Protein AF-A0A8B7IHW3-F1 (afdb_monomer_lite)

Radius of gyration: 28.93 Å; chains: 1; bounding box: 68×34×78 Å

pLDDT: mean 75.65, std 14.18, range [45.19, 97.25]

Structure (mmCIF, N/CA/C/O backbone):
data_AF-A0A8B7IHW3-F1
#
_entry.id   AF-A0A8B7IHW3-F1
#
loop_
_atom_site.group_PDB
_atom_site.id
_atom_site.type_symbol
_atom_site.label_atom_id
_atom_site.label_alt_id
_atom_site.label_comp_id
_atom_site.label_asym_id
_atom_si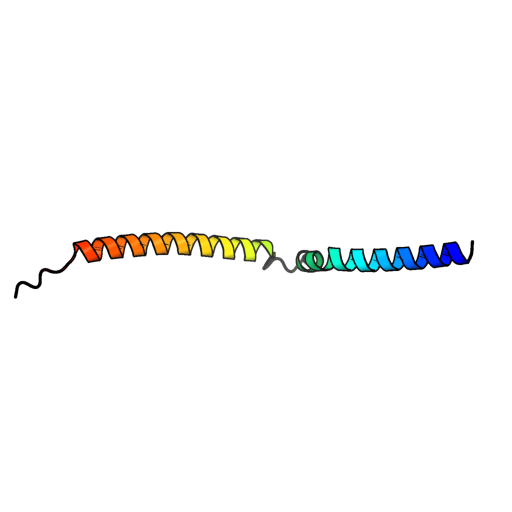te.label_entity_id
_atom_site.label_seq_id
_atom_site.pdbx_PDB_ins_code
_atom_site.Cartn_x
_atom_site.Cartn_y
_atom_site.Cartn_z
_atom_site.occupancy
_atom_site.B_iso_or_equiv
_atom_site.auth_seq_id
_atom_site.auth_comp_id
_atom_site.auth_asym_id
_atom_site.auth_atom_id
_atom_site.pdbx_PDB_model_num
ATOM 1 N N . MET A 1 1 ? 24.504 -2.667 -37.274 1.00 69.19 1 MET A N 1
ATOM 2 C CA . MET A 1 1 ? 24.706 -1.338 -36.657 1.00 69.19 1 MET A CA 1
ATOM 3 C C . MET A 1 1 ? 23.464 -0.442 -36.657 1.00 69.19 1 MET A C 1
ATOM 5 O O . MET A 1 1 ? 22.970 -0.179 -35.576 1.00 69.19 1 MET A O 1
ATOM 9 N N . LYS A 1 2 ? 22.904 0.016 -37.795 1.00 86.81 2 LYS A N 1
ATOM 10 C CA . LYS A 1 2 ? 21.701 0.892 -37.767 1.00 86.81 2 LYS A CA 1
ATOM 11 C C . LYS A 1 2 ? 20.462 0.230 -37.143 1.00 86.81 2 LYS A C 1
ATOM 13 O O . LYS A 1 2 ? 19.779 0.867 -36.351 1.00 86.81 2 LYS A O 1
ATOM 18 N N . GLU A 1 3 ? 20.209 -1.039 -37.462 1.00 90.12 3 GLU A N 1
ATOM 19 C CA . GLU A 1 3 ? 19.059 -1.766 -36.903 1.00 90.12 3 GLU A CA 1
ATOM 20 C C . GLU A 1 3 ? 19.258 -2.117 -35.423 1.00 90.12 3 GLU A C 1
ATOM 22 O O . GLU A 1 3 ? 18.353 -1.939 -34.621 1.00 90.12 3 GLU A O 1
ATOM 27 N N . GLU A 1 4 ? 20.474 -2.503 -35.031 1.00 92.31 4 GLU A N 1
ATOM 28 C CA . GLU A 1 4 ? 20.829 -2.750 -33.623 1.00 92.31 4 GLU A CA 1
ATOM 29 C C . GLU A 1 4 ? 20.708 -1.481 -32.771 1.00 92.31 4 GLU A C 1
ATOM 31 O O . GLU A 1 4 ? 20.265 -1.534 -31.630 1.00 92.31 4 GLU A O 1
ATOM 36 N N . MET A 1 5 ? 21.064 -0.320 -33.328 1.00 93.94 5 MET A N 1
ATOM 37 C CA . MET A 1 5 ? 20.937 0.964 -32.639 1.00 93.94 5 MET A CA 1
ATOM 38 C C . MET A 1 5 ? 19.467 1.373 -32.469 1.00 93.94 5 MET A C 1
ATOM 40 O O . MET A 1 5 ? 19.099 1.967 -31.456 1.00 93.94 5 MET A O 1
ATOM 44 N N . LYS A 1 6 ? 18.615 1.022 -33.438 1.00 93.75 6 LYS A N 1
ATOM 45 C CA . LYS A 1 6 ? 17.163 1.212 -33.365 1.00 93.75 6 LYS A CA 1
ATOM 46 C C . LYS A 1 6 ? 16.519 0.266 -32.347 1.00 93.75 6 LYS A C 1
ATOM 48 O O . LYS A 1 6 ? 15.716 0.725 -31.541 1.00 93.75 6 LYS A O 1
ATOM 53 N N . ASP A 1 7 ? 16.903 -1.010 -32.335 1.00 95.69 7 ASP A N 1
ATOM 54 C CA . ASP A 1 7 ? 16.464 -1.977 -31.319 1.00 95.69 7 ASP A CA 1
ATOM 55 C C . ASP A 1 7 ? 16.861 -1.525 -29.909 1.00 95.69 7 ASP A C 1
ATOM 57 O O . ASP A 1 7 ? 16.025 -1.461 -29.007 1.00 95.69 7 ASP A O 1
ATOM 61 N N . LEU A 1 8 ? 18.118 -1.107 -29.737 1.00 96.12 8 LEU A N 1
ATOM 62 C CA . LEU A 1 8 ? 18.618 -0.609 -28.462 1.00 96.12 8 LEU A CA 1
ATOM 63 C C . LEU A 1 8 ? 17.823 0.609 -27.980 1.00 96.12 8 LEU A C 1
ATOM 65 O O . LEU A 1 8 ? 17.443 0.658 -26.813 1.00 96.12 8 LEU A O 1
ATOM 69 N N . LYS A 1 9 ? 17.519 1.558 -28.874 1.00 95.19 9 LYS A N 1
ATOM 70 C CA . LYS A 1 9 ? 16.708 2.735 -28.542 1.00 95.19 9 LYS A CA 1
ATOM 71 C C . LYS A 1 9 ? 15.312 2.344 -28.052 1.00 95.19 9 LYS A C 1
ATOM 73 O O . LYS A 1 9 ? 14.889 2.822 -27.005 1.00 95.19 9 LYS A O 1
ATOM 78 N N . ASN A 1 10 ? 14.638 1.438 -28.759 1.00 96.75 10 ASN A N 1
ATOM 79 C CA . ASN A 1 10 ? 13.306 0.967 -28.371 1.00 96.75 10 ASN A CA 1
ATOM 80 C C . ASN A 1 10 ? 13.329 0.278 -26.998 1.00 96.75 10 ASN A C 1
ATOM 82 O O . ASN A 1 10 ? 12.416 0.438 -26.190 1.00 96.75 10 ASN A O 1
ATOM 86 N N . ARG A 1 11 ? 14.389 -0.486 -26.714 1.00 97.25 11 ARG A N 1
ATOM 87 C CA . ARG A 1 11 ? 14.562 -1.168 -25.427 1.00 97.25 11 ARG A CA 1
ATOM 88 C C . ARG A 1 11 ? 14.827 -0.196 -24.284 1.00 97.25 11 ARG A C 1
ATOM 90 O O . ARG A 1 11 ? 14.305 -0.420 -23.197 1.00 97.25 11 ARG A O 1
ATOM 97 N N . VAL A 1 12 ? 15.607 0.857 -24.522 1.00 97.25 12 VAL A N 1
ATOM 98 C CA . VAL A 1 12 ? 15.843 1.926 -23.541 1.00 97.25 12 VAL A CA 1
ATOM 99 C C . VAL A 1 12 ? 14.547 2.675 -23.248 1.00 97.25 12 VAL A C 1
ATOM 101 O O . VAL A 1 12 ? 14.190 2.815 -22.086 1.00 97.25 12 VAL A O 1
ATOM 104 N N . GLU A 1 13 ? 13.786 3.048 -24.275 1.00 97.19 13 GLU A N 1
ATOM 105 C CA . GLU A 1 13 ? 12.502 3.742 -24.114 1.00 97.19 13 GLU A CA 1
ATOM 106 C C . GLU A 1 13 ? 11.485 2.897 -23.326 1.00 97.19 13 GLU A C 1
ATOM 108 O O . GLU A 1 13 ? 10.843 3.378 -22.392 1.00 97.19 13 GLU A O 1
ATOM 113 N N . ALA A 1 14 ? 11.398 1.595 -23.614 1.00 96.81 14 ALA A N 1
ATOM 114 C CA . ALA A 1 14 ? 10.564 0.677 -22.840 1.00 96.81 14 ALA A CA 1
ATOM 115 C C . ALA A 1 14 ? 11.031 0.536 -21.379 1.00 96.81 14 ALA A C 1
ATOM 117 O O . ALA A 1 14 ? 10.218 0.305 -20.480 1.00 96.81 14 ALA A O 1
ATOM 118 N N . LEU A 1 15 ? 12.338 0.643 -21.131 1.00 97.12 15 LEU A N 1
ATOM 119 C CA . LEU A 1 15 ? 12.902 0.580 -19.787 1.00 97.12 15 LEU A CA 1
ATOM 120 C C . LEU A 1 15 ? 12.608 1.863 -19.000 1.00 97.12 15 LEU A C 1
ATOM 122 O O . LEU A 1 15 ? 12.232 1.774 -17.833 1.00 97.12 15 LEU A O 1
ATOM 126 N N . GLU A 1 16 ? 12.697 3.028 -19.641 1.00 92.69 16 GLU A N 1
ATOM 127 C CA . GLU A 1 16 ? 12.326 4.322 -19.059 1.00 92.69 16 GLU A CA 1
ATOM 128 C C . GLU A 1 16 ? 10.846 4.358 -18.665 1.00 92.69 16 GLU A C 1
ATOM 130 O O . GLU A 1 16 ? 10.522 4.738 -17.540 1.00 92.69 16 GLU A O 1
ATOM 135 N N . GLN A 1 17 ? 9.949 3.874 -19.529 1.00 94.25 17 GLN A N 1
ATOM 136 C CA . GLN A 1 17 ? 8.517 3.785 -19.217 1.00 94.25 17 GLN A CA 1
ATOM 137 C C . GLN A 1 17 ? 8.247 2.884 -18.004 1.00 94.25 17 GLN A C 1
ATOM 139 O O . GLN A 1 17 ? 7.477 3.241 -17.111 1.00 94.25 17 GLN A O 1
ATOM 144 N N . LYS A 1 18 ? 8.905 1.720 -17.927 1.00 92.88 18 LYS A N 1
ATOM 145 C CA . LYS A 1 18 ? 8.774 0.817 -16.771 1.00 92.88 18 LYS A CA 1
ATOM 146 C C . LYS A 1 18 ? 9.319 1.440 -15.495 1.00 92.88 18 LYS A C 1
ATOM 148 O O . LYS A 1 18 ? 8.704 1.296 -14.443 1.00 92.88 18 LYS A O 1
ATOM 153 N N . LEU A 1 19 ? 10.447 2.137 -15.587 1.00 90.31 19 LEU A N 1
ATOM 154 C CA . LEU A 1 19 ? 11.031 2.836 -14.452 1.00 90.31 19 LEU A CA 1
ATOM 155 C C . LEU A 1 19 ? 10.076 3.915 -13.934 1.00 90.31 19 LEU A C 1
ATOM 157 O O . LEU A 1 19 ? 9.820 3.967 -12.736 1.00 90.31 19 LEU A O 1
ATOM 161 N N . GLN A 1 20 ? 9.482 4.715 -14.820 1.00 85.62 20 GLN A N 1
ATOM 162 C CA . GLN A 1 20 ? 8.490 5.722 -14.437 1.00 85.62 20 GLN A CA 1
ATOM 163 C C . GLN A 1 20 ? 7.275 5.104 -13.735 1.00 85.62 20 GLN A C 1
ATOM 165 O O . GLN A 1 20 ? 6.841 5.629 -12.713 1.00 85.62 20 GLN A O 1
ATOM 170 N N . LEU A 1 21 ? 6.765 3.965 -14.214 1.00 86.25 21 LEU A N 1
ATOM 171 C CA . LEU A 1 21 ? 5.652 3.255 -13.571 1.00 86.25 21 LEU A CA 1
ATOM 172 C C . LEU A 1 21 ? 6.008 2.732 -12.175 1.00 86.25 21 LEU A C 1
ATOM 174 O O . LEU A 1 21 ? 5.196 2.834 -11.260 1.00 86.25 21 LEU A O 1
ATOM 178 N N . VAL A 1 22 ? 7.218 2.193 -12.000 1.00 88.12 22 VAL A N 1
ATOM 179 C CA . VAL A 1 22 ? 7.700 1.717 -10.694 1.00 88.12 22 VAL A CA 1
ATOM 180 C C . VAL A 1 22 ? 7.919 2.879 -9.733 1.00 88.12 22 VAL A C 1
ATOM 182 O O . VAL A 1 22 ? 7.635 2.748 -8.548 1.00 88.12 22 VAL A O 1
ATOM 185 N N . LEU A 1 23 ? 8.403 4.017 -10.230 1.00 80.56 23 LEU A N 1
ATOM 186 C CA . LEU A 1 23 ? 8.663 5.191 -9.409 1.00 80.56 23 LEU A CA 1
ATOM 187 C C . LEU A 1 23 ? 7.387 5.990 -9.096 1.00 80.56 23 LEU A C 1
ATOM 189 O O . LEU A 1 23 ? 7.351 6.676 -8.079 1.00 80.56 23 LEU A O 1
ATOM 193 N N . ALA A 1 24 ? 6.336 5.935 -9.921 1.00 76.69 24 ALA A N 1
ATOM 194 C CA . ALA A 1 24 ? 5.114 6.738 -9.761 1.00 76.69 24 ALA A CA 1
ATOM 195 C C . ALA A 1 24 ? 4.462 6.651 -8.360 1.00 76.69 24 ALA A C 1
ATOM 197 O O . ALA A 1 24 ? 4.126 7.701 -7.812 1.00 76.69 24 ALA A O 1
ATOM 198 N N . PRO A 1 25 ? 4.342 5.475 -7.711 1.00 75.38 25 PRO A N 1
ATOM 199 C CA . PRO A 1 25 ? 3.854 5.393 -6.334 1.00 75.38 25 PRO A CA 1
ATOM 200 C C . PRO A 1 25 ? 4.740 6.138 -5.326 1.00 75.38 25 PRO A C 1
ATOM 202 O O . PRO A 1 25 ? 4.219 6.761 -4.406 1.00 75.38 25 PRO A O 1
ATOM 205 N N . PHE A 1 26 ? 6.062 6.129 -5.521 1.00 73.25 26 PHE A N 1
ATOM 206 C CA . PHE A 1 26 ? 7.023 6.791 -4.633 1.00 73.25 26 PHE A CA 1
ATOM 207 C C . PHE A 1 26 ? 7.051 8.310 -4.804 1.00 73.25 26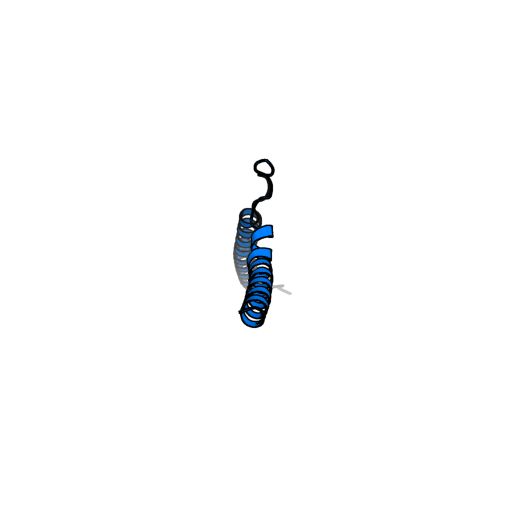 PHE A C 1
ATOM 209 O O . PHE A 1 26 ? 7.346 9.016 -3.846 1.00 73.25 26 PHE A O 1
ATOM 216 N N . HIS A 1 27 ? 6.680 8.834 -5.975 1.00 66.12 27 HIS A N 1
ATOM 217 C CA . HIS A 1 27 ? 6.529 10.280 -6.167 1.00 66.12 27 HIS A CA 1
ATOM 218 C C . HIS A 1 27 ? 5.430 10.878 -5.273 1.00 66.12 27 HIS A C 1
ATOM 220 O O . HIS A 1 27 ? 5.518 12.044 -4.918 1.00 66.12 27 HIS A O 1
ATOM 226 N N . ASN A 1 28 ? 4.438 10.082 -4.853 1.00 59.72 28 ASN A N 1
ATOM 227 C CA . ASN A 1 28 ? 3.427 10.507 -3.874 1.00 59.72 28 ASN A CA 1
ATOM 228 C C . ASN A 1 28 ? 3.913 10.404 -2.418 1.00 59.72 28 ASN A C 1
ATOM 230 O O . ASN A 1 28 ? 3.233 10.870 -1.509 1.00 59.72 28 ASN A O 1
ATOM 234 N N . LEU A 1 29 ? 5.055 9.748 -2.195 1.00 60.62 29 LEU A N 1
ATOM 235 C CA . LEU A 1 29 ? 5.688 9.590 -0.884 1.00 60.62 29 LEU A CA 1
ATOM 236 C C . LEU A 1 29 ? 6.835 10.580 -0.677 1.00 60.62 29 LEU A C 1
ATOM 238 O O . LEU A 1 29 ? 7.271 10.778 0.451 1.00 60.62 29 LEU A O 1
ATOM 242 N N . MET A 1 30 ? 7.343 11.181 -1.754 1.00 58.47 30 MET A N 1
ATOM 243 C CA . MET A 1 30 ? 8.384 12.190 -1.674 1.00 58.47 30 MET A CA 1
ATOM 244 C C . MET A 1 30 ? 7.726 13.558 -1.447 1.00 58.47 30 MET A C 1
ATOM 246 O O . MET A 1 30 ? 6.957 13.995 -2.305 1.00 58.47 30 MET A O 1
ATOM 250 N N . PRO A 1 31 ? 8.007 14.256 -0.332 1.00 55.53 31 PRO A N 1
ATOM 251 C CA . PRO A 1 31 ? 7.514 15.610 -0.132 1.00 55.53 31 PRO A CA 1
ATOM 252 C C . PRO A 1 31 ? 8.084 16.488 -1.247 1.00 55.53 31 PRO A C 1
ATOM 254 O O . PRO A 1 31 ? 9.297 16.667 -1.357 1.00 55.53 31 PRO A O 1
ATOM 257 N N . SER A 1 32 ? 7.223 17.012 -2.114 1.00 56.88 32 SER A N 1
ATOM 258 C CA . SER A 1 32 ? 7.627 17.834 -3.260 1.00 56.88 32 SER A CA 1
ATOM 259 C C . SER A 1 32 ? 8.129 19.233 -2.870 1.00 56.88 32 SER A C 1
ATOM 261 O O . SER A 1 32 ? 8.516 20.003 -3.746 1.00 56.88 32 SER A O 1
ATOM 263 N N . ALA A 1 33 ? 8.162 19.570 -1.579 1.00 55.94 33 ALA A N 1
ATOM 264 C CA . ALA A 1 33 ? 8.723 20.816 -1.077 1.00 55.94 33 ALA A CA 1
ATOM 265 C C . ALA A 1 33 ? 9.287 20.635 0.346 1.00 55.94 33 ALA A C 1
ATOM 267 O O . ALA A 1 33 ? 8.644 19.985 1.168 1.00 55.94 33 ALA A O 1
ATOM 268 N N . PRO A 1 34 ? 10.445 21.238 0.673 1.00 55.59 34 PRO A N 1
ATOM 269 C CA . PRO A 1 34 ? 10.976 21.262 2.038 1.00 55.59 34 PRO A CA 1
ATOM 270 C C . PRO A 1 34 ? 10.157 22.130 3.017 1.00 55.59 34 PRO A C 1
ATOM 272 O O . PRO A 1 34 ? 10.473 22.133 4.201 1.00 55.59 34 PRO A O 1
ATOM 275 N N . ASP A 1 35 ? 9.123 22.840 2.548 1.00 51.78 35 ASP A N 1
ATOM 276 C CA . ASP A 1 35 ? 8.303 23.757 3.360 1.00 51.78 35 ASP A CA 1
ATOM 277 C C . ASP A 1 35 ? 6.911 23.218 3.740 1.00 51.78 35 ASP A C 1
ATOM 279 O O . ASP A 1 35 ? 6.2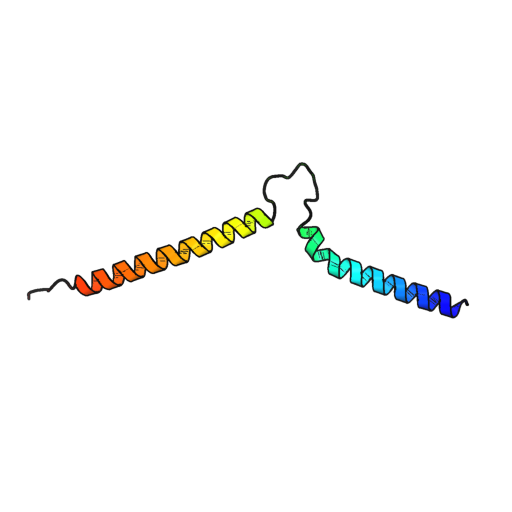19 23.852 4.532 1.00 51.78 35 ASP A O 1
ATOM 283 N N . ASP A 1 36 ? 6.487 22.054 3.232 1.00 49.69 36 ASP A N 1
ATOM 284 C CA . ASP A 1 36 ? 5.167 21.484 3.555 1.00 49.69 36 ASP A CA 1
ATOM 285 C C . ASP A 1 36 ? 5.318 20.324 4.550 1.00 49.69 36 ASP A C 1
ATOM 287 O O . ASP A 1 36 ? 5.213 19.140 4.232 1.00 49.69 36 ASP A O 1
ATOM 291 N N . VAL A 1 37 ? 5.683 20.695 5.777 1.00 53.62 37 VAL A N 1
ATOM 292 C CA . VAL A 1 37 ? 5.984 19.795 6.905 1.00 53.62 37 VAL A CA 1
ATOM 293 C C . VAL A 1 37 ? 4.716 19.153 7.497 1.00 53.62 37 VAL A C 1
ATOM 295 O O . VAL A 1 37 ? 4.814 18.307 8.382 1.00 53.62 37 VAL A O 1
ATOM 298 N N . ASP A 1 38 ? 3.514 19.498 7.028 1.00 52.94 38 ASP A N 1
ATOM 299 C CA . ASP A 1 38 ? 2.321 19.311 7.863 1.00 52.94 38 ASP A CA 1
ATOM 300 C C . ASP A 1 38 ? 1.538 18.000 7.670 1.00 52.94 38 ASP A C 1
ATOM 302 O O . ASP A 1 38 ? 0.614 17.725 8.431 1.00 52.94 38 ASP A O 1
ATOM 306 N N . ALA A 1 39 ? 1.915 17.119 6.736 1.00 56.59 39 ALA A N 1
ATOM 307 C CA . ALA A 1 39 ? 1.422 15.735 6.753 1.00 56.59 39 ALA A CA 1
ATOM 308 C C . ALA A 1 39 ? 2.268 14.800 5.881 1.00 56.59 39 ALA A C 1
ATOM 310 O O . ALA A 1 39 ? 1.855 14.418 4.784 1.00 56.59 39 ALA A O 1
ATOM 311 N N . ASP A 1 40 ? 3.429 14.384 6.396 1.00 68.25 40 ASP A N 1
ATOM 312 C CA . ASP A 1 40 ? 4.131 13.202 5.886 1.00 68.25 40 ASP A CA 1
ATOM 313 C C . ASP A 1 40 ? 3.105 12.054 5.720 1.00 68.25 40 ASP A C 1
ATOM 315 O O . ASP A 1 40 ? 2.400 11.723 6.677 1.00 68.25 40 ASP A O 1
ATOM 319 N N . PRO A 1 41 ? 2.932 11.449 4.533 1.00 65.75 41 PRO A N 1
ATOM 320 C CA . PRO A 1 41 ? 1.996 10.339 4.343 1.00 65.75 41 PRO A CA 1
ATOM 321 C C . PRO A 1 41 ? 2.194 9.207 5.365 1.00 65.75 41 PRO A C 1
ATOM 323 O O . PRO A 1 41 ? 1.233 8.516 5.712 1.00 65.75 41 PRO A O 1
ATOM 326 N N . ILE A 1 42 ? 3.401 9.062 5.920 1.00 70.81 42 ILE A N 1
ATOM 327 C CA . ILE A 1 42 ? 3.701 8.131 7.012 1.00 70.81 42 ILE A CA 1
ATOM 328 C C . ILE A 1 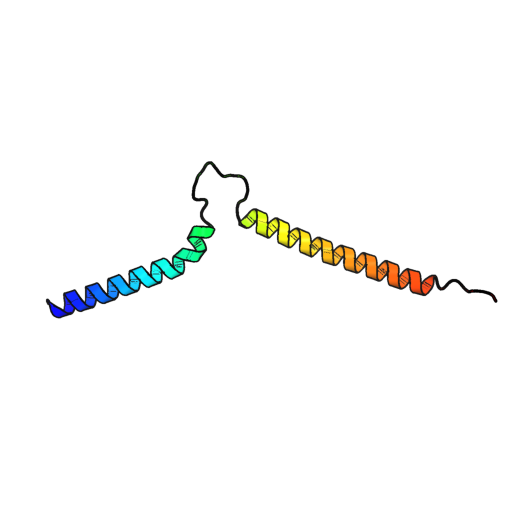42 ? 3.012 8.543 8.327 1.00 70.81 42 ILE A C 1
ATOM 330 O O . ILE A 1 42 ? 2.524 7.670 9.043 1.00 70.81 42 ILE A O 1
ATOM 334 N N . SER A 1 43 ? 2.889 9.839 8.635 1.00 67.88 43 SER A N 1
ATOM 335 C CA . SER A 1 43 ? 2.177 10.332 9.826 1.00 67.88 43 SER A CA 1
ATOM 336 C C . SER A 1 43 ? 0.663 10.111 9.735 1.00 67.88 43 SER A C 1
ATOM 338 O O . SER A 1 43 ? 0.011 9.761 10.719 1.00 67.88 43 SER A O 1
ATOM 340 N N . ARG A 1 44 ? 0.087 10.219 8.531 1.00 72.88 44 ARG A N 1
ATOM 341 C CA . ARG A 1 44 ? -1.324 9.872 8.287 1.00 72.88 44 ARG A CA 1
ATOM 342 C C . ARG A 1 44 ? -1.576 8.376 8.458 1.00 72.88 44 ARG A C 1
ATOM 344 O O . ARG A 1 44 ? -2.608 7.983 9.009 1.00 72.88 44 ARG A O 1
ATOM 351 N N . LEU A 1 45 ? -0.644 7.541 8.001 1.00 76.69 45 LEU A N 1
ATOM 352 C CA . LEU A 1 45 ? -0.715 6.092 8.181 1.00 76.69 45 LEU A CA 1
ATOM 353 C C . LEU A 1 45 ? -0.541 5.697 9.653 1.00 76.69 45 LEU A C 1
ATOM 355 O O . LEU A 1 45 ? -1.330 4.895 10.144 1.00 76.69 45 LEU A O 1
ATOM 359 N N . SER A 1 46 ? 0.411 6.290 10.380 1.00 75.38 46 SER A N 1
ATOM 360 C CA . SER A 1 46 ? 0.607 6.011 11.809 1.00 75.38 46 SER A CA 1
ATOM 361 C C . SER A 1 46 ? -0.606 6.422 12.642 1.00 75.38 46 SER A C 1
ATOM 363 O O . SER A 1 46 ? -1.051 5.649 13.488 1.00 75.38 46 SER A O 1
ATOM 365 N N . HIS A 1 47 ? -1.213 7.574 12.338 1.00 79.81 47 HIS A N 1
ATOM 366 C CA . HIS A 1 47 ? -2.462 7.993 12.966 1.00 79.81 47 HIS A CA 1
ATOM 367 C C . HIS A 1 47 ? -3.608 7.016 12.664 1.00 79.81 47 HIS A C 1
ATOM 369 O O . HIS A 1 47 ? -4.361 6.652 13.563 1.00 79.81 47 HIS A O 1
ATOM 375 N N . SER A 1 48 ? -3.730 6.549 11.418 1.00 79.06 48 SER A N 1
ATOM 376 C CA . SER A 1 48 ? -4.775 5.588 11.033 1.00 79.06 48 SER A CA 1
ATOM 377 C C . SER A 1 48 ? -4.608 4.240 11.743 1.00 79.06 48 SER A C 1
ATOM 379 O O . SER A 1 48 ? -5.590 3.673 12.211 1.00 79.06 48 SER A O 1
ATOM 381 N N . LEU A 1 49 ? -3.372 3.747 11.880 1.00 79.38 49 LEU A N 1
ATOM 382 C CA . LEU A 1 49 ? -3.073 2.522 12.629 1.00 79.38 49 LEU A CA 1
ATOM 383 C C . LEU A 1 49 ? -3.386 2.682 14.123 1.00 79.38 49 LEU A C 1
ATOM 385 O O . LEU A 1 49 ? -4.066 1.838 14.695 1.00 79.38 49 LEU A O 1
ATOM 389 N N . GLN A 1 50 ? -3.003 3.808 14.730 1.00 78.44 50 GLN A N 1
ATOM 390 C CA . GLN A 1 50 ? -3.335 4.102 16.127 1.00 78.44 50 GLN A CA 1
ATOM 391 C C . GLN A 1 50 ? -4.855 4.194 16.362 1.00 78.44 50 GLN A C 1
ATOM 393 O O . GLN A 1 50 ? -5.353 3.837 17.432 1.00 78.44 50 GLN A O 1
ATOM 398 N N . GLN A 1 51 ? -5.617 4.669 15.371 1.00 79.81 51 GLN A N 1
ATOM 399 C CA . GLN A 1 51 ? -7.078 4.670 15.441 1.00 79.81 51 GLN A CA 1
ATOM 400 C C . GLN A 1 51 ? -7.673 3.258 15.397 1.00 79.81 51 GLN A C 1
ATOM 402 O O . GLN A 1 51 ? -8.673 3.030 16.076 1.00 79.81 51 GLN A O 1
ATOM 407 N N . LEU A 1 52 ? -7.071 2.325 14.653 1.00 74.81 52 LEU A N 1
ATOM 408 C CA . LEU A 1 52 ? -7.496 0.922 14.632 1.00 74.81 52 LEU A CA 1
ATOM 409 C C . LEU A 1 52 ? -7.242 0.238 15.984 1.00 74.81 52 LEU A C 1
ATOM 411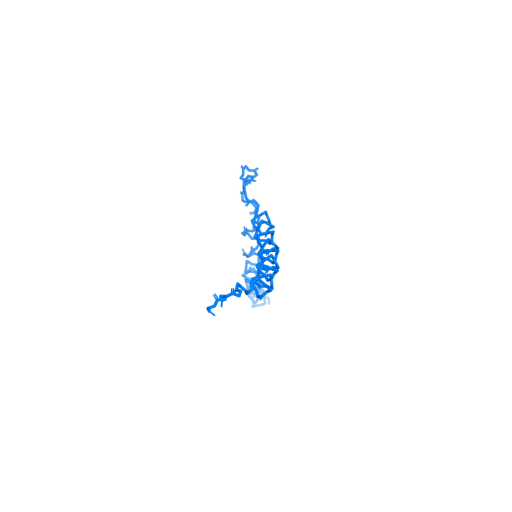 O O . LEU A 1 52 ? -8.170 -0.354 16.526 1.00 74.81 52 LEU A O 1
ATOM 415 N N . ASP A 1 53 ? -6.071 0.437 16.599 1.00 71.62 53 ASP A N 1
ATOM 416 C CA . ASP A 1 53 ? -5.772 -0.100 17.942 1.00 71.62 53 ASP A CA 1
ATOM 417 C C . ASP A 1 53 ? -6.777 0.396 19.002 1.00 71.62 53 ASP A C 1
ATOM 419 O O . ASP A 1 53 ? -7.165 -0.316 19.932 1.00 71.62 53 ASP A O 1
ATOM 423 N N . ARG A 1 54 ? -7.249 1.642 18.860 1.00 76.62 54 ARG A N 1
ATOM 424 C CA . ARG A 1 54 ? -8.283 2.204 19.739 1.00 76.62 54 ARG A CA 1
ATOM 425 C C . ARG A 1 54 ? -9.650 1.537 19.545 1.00 76.62 54 ARG A C 1
ATOM 427 O O . ARG A 1 54 ? -10.412 1.473 20.508 1.00 76.62 54 ARG A O 1
ATOM 434 N N . ILE A 1 55 ? -9.977 1.068 18.340 1.00 74.31 55 ILE A N 1
ATOM 435 C CA . ILE A 1 55 ? -11.227 0.341 18.071 1.00 74.31 55 ILE A CA 1
ATOM 436 C C . ILE A 1 55 ? -11.205 -1.018 18.777 1.00 74.31 55 ILE A C 1
ATOM 438 O O . ILE A 1 55 ? -12.193 -1.353 19.429 1.00 74.31 55 ILE A O 1
ATOM 442 N N . ASP A 1 56 ? -10.083 -1.739 18.743 1.00 70.06 56 ASP A N 1
ATOM 443 C CA . ASP A 1 56 ? -9.950 -3.033 19.427 1.00 70.06 56 ASP A CA 1
ATOM 444 C C . ASP A 1 56 ? -10.158 -2.892 20.944 1.00 70.06 56 ASP A C 1
ATOM 446 O O . ASP A 1 56 ? -10.938 -3.634 21.544 1.00 70.06 56 ASP A O 1
ATOM 450 N N . SER A 1 57 ? -9.575 -1.854 21.557 1.00 77.69 57 SER A N 1
ATOM 451 C CA . SER A 1 57 ? -9.787 -1.556 22.982 1.00 77.69 57 SER A CA 1
ATOM 452 C C . SER A 1 57 ? -11.242 -1.208 23.323 1.00 77.69 57 SER A C 1
ATOM 454 O O . SER A 1 57 ? -11.735 -1.561 24.397 1.00 77.69 57 SER A O 1
ATOM 456 N N . LEU A 1 58 ? -11.948 -0.499 22.438 1.00 80.69 58 LEU A N 1
ATOM 457 C CA . LEU A 1 58 ? -13.365 -0.186 22.643 1.00 80.69 58 LEU A CA 1
ATOM 458 C C . LEU A 1 58 ? -14.240 -1.430 22.478 1.00 80.69 58 LEU A C 1
ATOM 460 O O . LEU A 1 58 ? -15.204 -1.586 23.223 1.00 80.69 58 LEU A O 1
ATOM 464 N N . SER A 1 59 ? -13.893 -2.327 21.555 1.00 80.38 59 SER A N 1
ATOM 465 C CA . SER A 1 59 ? -14.589 -3.601 21.379 1.00 80.38 59 SER A CA 1
ATOM 466 C C . SER A 1 59 ? -14.474 -4.481 22.624 1.00 80.38 59 SER A C 1
ATOM 468 O O . SER A 1 59 ? -15.463 -5.069 23.049 1.00 80.38 59 SER A O 1
ATOM 470 N N . GLU A 1 60 ? -13.297 -4.537 23.247 1.00 82.62 60 GLU A N 1
ATOM 471 C CA . GLU A 1 60 ? -13.090 -5.274 24.498 1.00 82.62 60 GLU A CA 1
ATOM 472 C C . GLU A 1 60 ? -13.900 -4.666 25.656 1.00 82.62 60 GLU A C 1
ATOM 474 O O . GLU A 1 60 ? -14.550 -5.383 26.416 1.00 82.62 60 GLU A O 1
ATOM 479 N N . GLN A 1 61 ? -13.949 -3.333 25.748 1.00 85.31 61 GLN A N 1
ATOM 480 C CA . GLN A 1 61 ? -14.778 -2.637 26.738 1.00 85.31 61 GLN A CA 1
ATOM 481 C C . GLN A 1 61 ? -16.275 -2.895 26.536 1.00 85.31 61 GLN A C 1
ATOM 483 O O . GLN A 1 61 ? -16.998 -3.067 27.518 1.00 85.31 61 GLN A O 1
ATOM 488 N N . ILE A 1 62 ? -16.745 -2.931 25.286 1.00 83.62 62 ILE A N 1
ATOM 489 C CA . ILE A 1 62 ? -18.133 -3.276 24.959 1.00 83.62 62 ILE A CA 1
ATOM 490 C C . ILE A 1 62 ? -18.415 -4.725 25.352 1.00 83.62 62 ILE A C 1
ATOM 492 O O . ILE A 1 62 ? -19.388 -4.961 26.059 1.00 83.62 62 ILE A O 1
ATOM 496 N N . SER A 1 63 ? -17.532 -5.664 25.006 1.00 82.00 63 SER A N 1
ATOM 497 C CA . SER A 1 63 ? -17.689 -7.077 25.368 1.00 82.00 63 SER A CA 1
ATOM 498 C C . SER A 1 63 ? -17.771 -7.280 26.886 1.00 82.00 63 SER A C 1
ATOM 500 O O . SER A 1 63 ? -18.615 -8.036 27.362 1.00 82.00 63 SER A O 1
ATOM 502 N N . PHE A 1 64 ? -16.959 -6.558 27.662 1.00 85.44 64 PHE A N 1
ATOM 503 C CA . PHE A 1 64 ? -17.030 -6.579 29.125 1.00 85.44 64 PHE A CA 1
ATOM 504 C C . PHE A 1 64 ? -18.346 -5.997 29.663 1.00 85.44 64 PHE A C 1
ATOM 506 O O . PHE A 1 64 ? -18.908 -6.492 30.642 1.00 85.44 64 PHE A O 1
ATOM 513 N N . LEU A 1 65 ? -18.850 -4.923 29.051 1.00 84.69 65 LEU A N 1
ATOM 514 C CA . LEU A 1 65 ? -20.135 -4.335 29.426 1.00 84.69 65 LEU A CA 1
ATOM 515 C C . LEU A 1 65 ? -21.309 -5.254 29.076 1.00 84.69 65 LEU A C 1
ATOM 517 O O . LEU A 1 65 ? -22.243 -5.334 29.868 1.00 84.69 65 LEU A O 1
ATOM 521 N N . GLU A 1 66 ? -21.256 -5.953 27.944 1.00 80.44 66 GLU A N 1
ATOM 522 C CA . GLU A 1 66 ? -22.246 -6.956 27.539 1.00 80.44 66 GLU A CA 1
ATOM 523 C C . GLU A 1 66 ? -22.282 -8.123 28.530 1.00 80.44 66 GLU A C 1
ATOM 525 O O . GLU A 1 66 ? -23.348 -8.415 29.069 1.00 80.44 66 GLU A O 1
ATOM 530 N N . GLU A 1 67 ? -21.127 -8.694 28.886 1.00 76.81 67 GLU A N 1
ATOM 531 C CA . GLU A 1 67 ? -21.026 -9.740 29.916 1.00 76.81 67 GLU A CA 1
ATOM 532 C C . GLU A 1 67 ? -21.612 -9.258 31.253 1.00 76.81 67 GLU A C 1
ATOM 534 O O . GLU A 1 67 ? -22.405 -9.940 31.907 1.00 76.81 67 GLU A O 1
ATOM 539 N N . ARG A 1 68 ? -21.293 -8.026 31.660 1.00 76.56 68 ARG A N 1
ATOM 540 C CA . ARG A 1 68 ? -21.841 -7.462 32.895 1.00 76.56 68 ARG A CA 1
ATOM 541 C C . ARG A 1 68 ? -23.335 -7.186 32.817 1.00 76.56 68 ARG A C 1
ATOM 543 O O . ARG A 1 68 ? -24.011 -7.378 33.824 1.00 76.56 68 ARG A O 1
ATOM 550 N N . LEU A 1 69 ? -23.864 -6.752 31.679 1.00 73.25 69 LEU A N 1
ATOM 551 C CA . LEU A 1 69 ? -25.303 -6.575 31.475 1.00 73.25 69 LEU A CA 1
ATOM 552 C C . LEU A 1 69 ? -26.045 -7.914 31.519 1.00 7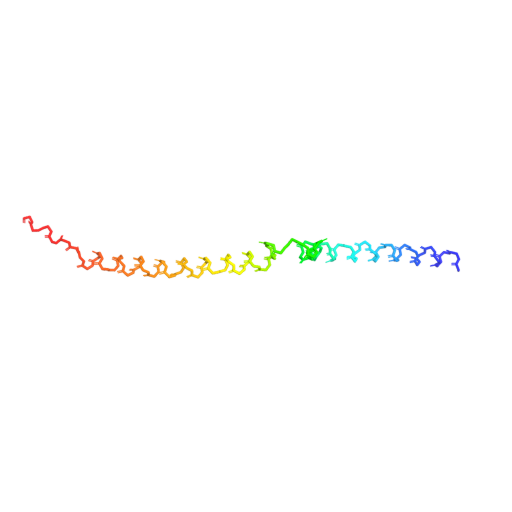3.25 69 LEU A C 1
ATOM 554 O O . LEU A 1 69 ? -27.103 -7.979 32.141 1.00 73.25 69 LEU A O 1
ATOM 558 N N . GLU A 1 70 ? -25.470 -8.982 30.964 1.00 65.81 70 GLU A N 1
ATOM 559 C CA . GLU A 1 70 ? -25.996 -10.345 31.104 1.00 65.81 70 GLU A CA 1
ATOM 560 C C . GLU A 1 70 ? -26.036 -10.783 32.578 1.00 65.81 70 GLU A C 1
ATOM 562 O O . GLU A 1 70 ? -27.036 -11.341 33.037 1.00 65.81 70 GLU A O 1
ATOM 567 N N . THR A 1 71 ? -25.006 -10.459 33.370 1.00 59.56 71 THR A N 1
ATOM 568 C CA . THR A 1 71 ? -25.018 -10.725 34.825 1.00 59.56 71 THR A CA 1
ATOM 569 C C . THR A 1 71 ? -25.957 -9.802 35.612 1.00 59.56 71 THR A C 1
ATOM 571 O O . THR A 1 71 ? -26.480 -10.195 36.654 1.00 59.56 71 THR A O 1
ATOM 574 N N . CYS A 1 72 ? -26.223 -8.596 35.101 1.00 59.19 72 CYS A N 1
ATOM 575 C CA . CYS A 1 72 ? -27.180 -7.621 35.626 1.00 59.19 72 CYS A CA 1
ATOM 576 C C . CYS A 1 72 ? -28.580 -7.819 35.031 1.00 59.19 72 CYS A C 1
ATOM 578 O O . CYS A 1 72 ? -29.312 -6.844 34.853 1.00 59.19 72 CYS A O 1
ATOM 580 N N . SER A 1 73 ? -28.988 -9.064 34.756 1.00 60.12 73 SER A N 1
ATOM 581 C CA . SER A 1 73 ? -30.391 -9.380 34.501 1.00 60.12 73 SER A CA 1
ATOM 582 C C . SER A 1 73 ? -31.204 -8.922 35.710 1.00 60.12 73 SER A C 1
ATOM 584 O O . SER A 1 73 ? -31.307 -9.644 36.706 1.00 60.12 73 SER A O 1
ATOM 586 N N . CYS A 1 74 ? -31.759 -7.708 35.640 1.00 62.25 74 CYS A N 1
ATOM 587 C CA . CYS A 1 74 ? -32.729 -7.202 36.594 1.00 62.25 74 CYS A CA 1
ATOM 588 C C . CYS A 1 74 ? -33.785 -8.292 36.733 1.00 62.25 74 CYS A C 1
ATOM 590 O O . CYS A 1 74 ? -34.538 -8.558 35.794 1.00 62.25 74 CYS A O 1
ATOM 592 N N . LYS A 1 75 ? -33.796 -8.977 37.880 1.00 59.97 75 LYS A N 1
ATOM 593 C CA . LYS A 1 75 ? -34.920 -9.817 38.260 1.00 59.97 75 LYS A CA 1
ATOM 594 C C . LYS A 1 75 ? -36.097 -8.861 38.352 1.00 59.97 75 LYS A C 1
ATOM 596 O O . LYS A 1 75 ? -36.251 -8.167 39.351 1.00 59.97 75 LYS A O 1
ATOM 601 N N . ASN A 1 76 ? -36.876 -8.774 37.278 1.00 58.00 76 ASN A N 1
ATOM 602 C CA . ASN A 1 76 ? -38.244 -8.306 37.368 1.00 58.00 76 ASN A CA 1
ATOM 603 C C . ASN A 1 76 ? -38.953 -9.342 38.237 1.00 58.00 76 ASN A C 1
ATOM 605 O O . ASN A 1 76 ? -39.460 -10.345 37.740 1.00 58.00 76 ASN A O 1
ATOM 609 N N . GLU A 1 77 ? -38.874 -9.136 39.550 1.00 54.47 77 GLU A N 1
ATOM 610 C CA . GLU A 1 77 ? -39.772 -9.756 40.507 1.00 54.47 77 GLU A CA 1
ATOM 611 C C . GLU A 1 77 ? -41.162 -9.188 40.198 1.00 54.47 77 GLU A C 1
ATOM 613 O O . GLU A 1 77 ? -41.488 -8.054 40.551 1.00 54.47 77 GLU A O 1
ATOM 618 N N . LEU A 1 78 ? -41.900 -9.958 39.397 1.00 45.19 78 LEU A N 1
ATOM 619 C CA . LEU A 1 78 ? -43.338 -9.847 39.170 1.00 45.19 78 LEU A CA 1
ATOM 620 C C . LEU A 1 78 ? -44.071 -10.661 40.236 1.00 45.19 78 LEU A C 1
ATOM 622 O O . LEU A 1 78 ? -43.629 -11.806 40.493 1.00 45.19 78 LEU A O 1
#

Sequence (78 aa):
MKEEMKDLKNRVEALEQKLQLVLAPFHNLMPSAPDDVDADPISRLSHSLQQLDRIDSLSEQISFLEERLETCSCKNEL

Foldseek 3Di:
DVVVVVVVVVVVVVVVVVVCVVCVVVVVQDDPDPPPPPDRVVNVVVVVVVVVVVVVVVVVVVVVVVVVVVVVPPPPPD

Secondary structure (DSSP, 8-state):
-HHHHHHHHHHHHHHHHHHHHHHHHHHTTS-S-TT-TT--HHHHHHHHHHHHHHHHHHHHHHHHHHHHHHHT------